Protein AF-A0A519XWV9-F1 (afdb_monomer)

Foldseek 3Di:
DPPDDQLLRLLLVLLVLLLVLLVQLLVDDDPSNVVSVVVNVVSVVSNVVSVLCVQLPPPVVCSVVSNVVVVVVVVVVPVLVVVLVVCCVVPPNSRSSVSVNVVSVVSNCCSPVVVVVVVD

pLDDT: mean 74.51, std 11.17, range [34.53, 89.94]

Secondary structure (DSSP, 8-state):
--TT--HHHHHHHHHHHHHHHHHHHHH--THHHHHHHHHHHHHHHTHHHHHHHHHHTT-GGGHHHHHHHHHHHHHHGGGHHHHHHHHHHHS-HHHHGGGHHHHHHHHHHIIIIITGGG--

Sequence (120 aa):
IPRFISQEKALQVSAVTGVLFALGALFTHGYTSVLFISLLGLANSLIFPAIWPLAIEGLGRFTKLGSSLLIMAIAGGAVLPPLYGLLADHSSPQHAYWLVIPCYLFLLYYGTVGHKARRA

Nearest PDB structures (foldseek):
  6jx6-assembly1_C  TM=3.873E-01  e=3.839E+00  Homo sapiens

Solvent-accessible surface area (backbone atoms only — not comparable to full-atom values): 6465 Å² total; per-residue (Å²): 129,84,89,82,67,58,45,51,56,48,28,35,51,24,22,55,50,31,44,52,26,49,52,46,25,58,78,36,76,66,74,59,18,56,50,28,52,55,52,31,52,60,27,53,65,46,37,62,76,22,48,54,57,64,71,35,57,91,42,72,93,43,32,68,58,46,53,52,49,54,54,52,51,55,63,64,49,65,59,52,60,61,54,39,49,56,38,29,75,77,36,61,66,54,60,31,47,61,65,51,46,61,54,32,49,50,49,32,45,44,39,60,53,54,57,56,70,71,76,110

Structure (mmCIF, N/CA/C/O backbone):
data_AF-A0A519XWV9-F1
#
_entry.id   AF-A0A519XWV9-F1
#
loop_
_atom_site.group_PDB
_atom_site.id
_atom_site.type_symbol
_atom_site.label_atom_id
_atom_site.label_alt_id
_atom_site.label_comp_id
_atom_site.label_asym_id
_atom_site.label_entity_id
_atom_site.label_seq_id
_atom_site.pdbx_PDB_ins_code
_atom_site.Cartn_x
_atom_site.Cartn_y
_atom_site.Cartn_z
_atom_site.occupancy
_atom_site.B_iso_or_equiv
_atom_site.auth_seq_id
_atom_site.auth_comp_id
_atom_site.auth_asym_id
_atom_site.auth_atom_id
_atom_site.pdbx_PDB_model_num
ATOM 1 N N . ILE A 1 1 ? -7.384 16.531 14.455 1.00 42.66 1 ILE A N 1
ATOM 2 C CA . ILE A 1 1 ? -7.894 15.568 13.448 1.00 42.66 1 ILE A CA 1
ATOM 3 C C . ILE A 1 1 ? -8.385 16.392 12.262 1.00 42.66 1 ILE A C 1
ATOM 5 O O . ILE A 1 1 ? -9.391 17.078 12.432 1.00 42.66 1 ILE A O 1
ATOM 9 N N . PRO A 1 2 ? -7.677 16.463 11.122 1.00 44.84 2 PRO A N 1
ATOM 10 C CA . PRO A 1 2 ? -8.222 17.173 9.973 1.00 44.84 2 PRO A CA 1
ATOM 11 C C . PRO A 1 2 ? -9.506 16.461 9.521 1.00 44.84 2 PRO A C 1
ATOM 13 O O . PRO A 1 2 ? -9.507 15.271 9.231 1.00 44.84 2 PRO A O 1
ATOM 16 N N . ARG A 1 3 ? -10.609 17.215 9.537 1.00 49.41 3 ARG A N 1
ATOM 17 C CA . ARG A 1 3 ? -12.013 16.798 9.368 1.00 49.41 3 ARG A CA 1
ATOM 18 C C . ARG A 1 3 ? -12.452 16.548 7.914 1.00 49.41 3 ARG A C 1
ATOM 20 O O . ARG A 1 3 ? -13.648 16.450 7.671 1.00 49.41 3 ARG A O 1
ATOM 27 N N . PHE A 1 4 ? -11.536 16.495 6.947 1.00 52.75 4 PHE A N 1
ATOM 28 C CA . PHE A 1 4 ? -11.917 16.641 5.535 1.00 52.75 4 PHE A CA 1
ATOM 29 C C . PHE A 1 4 ? -11.867 15.362 4.690 1.00 52.75 4 PHE A C 1
ATOM 31 O O . PHE A 1 4 ? -12.538 15.318 3.663 1.00 52.75 4 PHE A O 1
ATOM 38 N N . ILE A 1 5 ? -11.151 14.306 5.097 1.00 55.16 5 ILE A N 1
ATOM 39 C CA . ILE A 1 5 ? -11.067 13.062 4.310 1.00 55.16 5 ILE A CA 1
ATOM 40 C C . ILE A 1 5 ? -11.100 11.853 5.253 1.00 55.16 5 ILE A C 1
ATOM 42 O O . ILE A 1 5 ? -10.212 11.697 6.087 1.00 55.16 5 ILE A O 1
ATOM 46 N N . SER A 1 6 ? -12.120 10.994 5.123 1.00 68.00 6 SER A N 1
ATOM 47 C CA . SER A 1 6 ? -12.148 9.685 5.796 1.00 68.00 6 SER A CA 1
ATOM 48 C C . SER A 1 6 ? -10.912 8.881 5.405 1.00 68.00 6 SER A C 1
ATOM 50 O O . SER A 1 6 ? -10.575 8.814 4.222 1.00 68.00 6 SER A O 1
ATOM 52 N N . GLN A 1 7 ? -10.265 8.235 6.375 1.00 67.56 7 GLN A N 1
ATOM 53 C CA . GLN A 1 7 ? -9.074 7.410 6.140 1.00 67.56 7 GLN A CA 1
ATOM 54 C C . GLN A 1 7 ? -9.286 6.342 5.067 1.00 67.56 7 GLN A C 1
ATOM 56 O O . GLN A 1 7 ? -8.396 6.078 4.265 1.00 67.56 7 GLN A O 1
ATOM 61 N N . GLU A 1 8 ? -10.501 5.809 4.988 1.00 70.50 8 GLU A N 1
ATOM 62 C CA . GLU A 1 8 ? -10.930 4.885 3.941 1.00 70.50 8 GLU A CA 1
ATOM 63 C C . GLU A 1 8 ? -10.819 5.508 2.548 1.00 70.50 8 GLU A C 1
ATOM 65 O O . GLU A 1 8 ? -10.243 4.914 1.642 1.00 70.50 8 GLU A O 1
ATOM 70 N N . LYS A 1 9 ? -11.332 6.734 2.376 1.00 70.00 9 LYS A N 1
ATOM 71 C CA . LYS A 1 9 ? -11.274 7.456 1.101 1.00 70.00 9 LYS A CA 1
ATOM 72 C C . LYS A 1 9 ? -9.838 7.825 0.751 1.00 70.00 9 LYS A C 1
ATOM 74 O O . LYS A 1 9 ? -9.464 7.720 -0.409 1.00 70.00 9 LYS A O 1
ATOM 79 N N . ALA A 1 10 ? -9.025 8.208 1.737 1.00 72.75 10 ALA A N 1
ATOM 80 C CA . ALA A 1 10 ? -7.602 8.471 1.524 1.00 72.75 10 ALA A CA 1
ATOM 81 C C . ALA A 1 10 ? -6.864 7.213 1.031 1.00 72.75 10 ALA A C 1
ATOM 83 O O . ALA A 1 10 ? -6.093 7.293 0.074 1.00 72.75 10 ALA A O 1
ATOM 84 N N . LEU A 1 11 ? -7.149 6.047 1.622 1.00 75.00 11 LEU A N 1
ATOM 85 C CA . LEU A 1 11 ? -6.570 4.768 1.209 1.00 75.00 11 LEU A CA 1
ATOM 86 C C . LEU A 1 11 ? -7.054 4.347 -0.186 1.00 75.00 11 LEU A C 1
ATOM 88 O O . LEU A 1 11 ? -6.237 3.965 -1.018 1.00 75.00 11 LEU A O 1
ATOM 92 N N . GLN A 1 12 ? -8.355 4.468 -0.470 1.00 76.06 12 GLN A N 1
ATOM 93 C CA . GLN A 1 12 ? -8.932 4.159 -1.783 1.00 76.06 12 GLN A CA 1
ATOM 94 C C . GLN A 1 12 ? -8.346 5.049 -2.883 1.00 76.06 12 GLN A C 1
ATOM 96 O O . GLN A 1 12 ? -7.916 4.536 -3.913 1.00 76.06 12 GLN A O 1
ATOM 101 N N . VAL A 1 13 ? -8.276 6.366 -2.662 1.00 79.38 13 VAL A N 1
ATOM 102 C CA . VAL A 1 13 ? -7.690 7.310 -3.626 1.00 79.38 13 VAL A CA 1
ATOM 103 C C . VAL A 1 13 ? -6.217 6.987 -3.862 1.00 79.38 13 VAL A C 1
ATOM 105 O O . VAL A 1 13 ? -5.786 6.951 -5.011 1.00 79.38 13 VAL A O 1
ATOM 108 N N . SER A 1 14 ? -5.461 6.689 -2.804 1.00 79.50 14 SER A N 1
ATOM 109 C CA . SER A 1 14 ? -4.041 6.332 -2.917 1.00 79.50 14 SER A CA 1
ATOM 110 C C . SER A 1 14 ? -3.839 5.004 -3.644 1.00 79.50 14 SER A C 1
ATOM 112 O O . SER A 1 14 ? -2.948 4.901 -4.481 1.00 79.50 14 SER A O 1
ATOM 114 N N . ALA A 1 15 ? -4.691 4.007 -3.394 1.00 78.50 15 ALA A N 1
ATOM 115 C CA . ALA A 1 15 ? -4.628 2.714 -4.066 1.00 78.50 15 ALA A CA 1
ATOM 116 C C . ALA A 1 15 ? -5.007 2.816 -5.553 1.00 78.50 15 ALA A C 1
ATOM 118 O O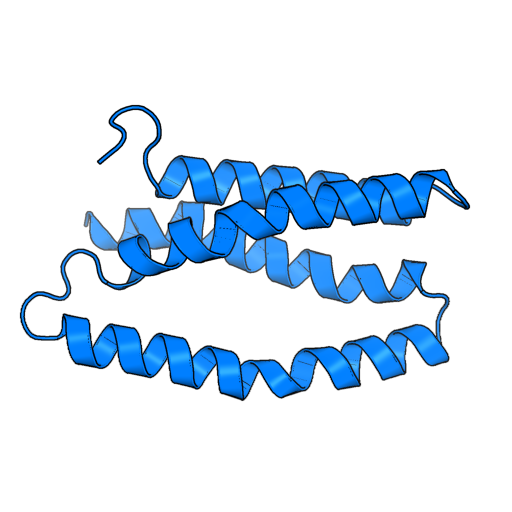 . ALA A 1 15 ? -4.279 2.302 -6.397 1.00 78.50 15 ALA A O 1
ATOM 119 N N . VAL A 1 16 ? -6.085 3.532 -5.897 1.00 80.56 16 VAL A N 1
ATOM 120 C CA . VAL A 1 16 ? -6.494 3.774 -7.296 1.00 80.56 16 VAL A CA 1
ATOM 121 C C . VAL A 1 16 ? -5.412 4.544 -8.051 1.00 80.56 16 VAL A C 1
ATOM 123 O O . VAL A 1 16 ? -5.019 4.155 -9.150 1.00 80.56 16 VAL A O 1
ATOM 126 N N . THR A 1 17 ? -4.899 5.613 -7.442 1.00 80.94 17 THR A N 1
ATOM 127 C CA . THR A 1 17 ? -3.829 6.436 -8.019 1.00 80.94 17 THR A CA 1
ATOM 128 C C . THR A 1 17 ? -2.538 5.623 -8.166 1.00 80.94 17 THR A C 1
ATOM 130 O O . THR A 1 17 ? -1.860 5.728 -9.185 1.00 80.94 17 THR A O 1
ATOM 133 N N . GLY A 1 18 ? -2.235 4.747 -7.203 1.00 80.19 18 GLY A N 1
ATOM 134 C CA . GLY A 1 18 ? -1.102 3.826 -7.251 1.00 80.19 18 GLY A CA 1
ATOM 135 C C . GLY A 1 18 ? -1.191 2.815 -8.395 1.00 80.19 18 GLY A C 1
ATOM 136 O O . GLY A 1 18 ? -0.225 2.642 -9.134 1.00 80.19 18 GLY A O 1
ATOM 137 N N . VAL A 1 19 ? -2.364 2.208 -8.612 1.00 79.88 19 VAL A N 1
ATOM 138 C CA . VAL A 1 19 ? -2.599 1.314 -9.762 1.00 79.88 19 VAL A CA 1
ATOM 139 C C . VAL A 1 19 ? -2.474 2.076 -11.083 1.00 79.88 19 VAL A C 1
ATOM 141 O O . VAL A 1 19 ? -1.812 1.594 -11.999 1.00 79.88 19 VAL A O 1
ATOM 144 N N . LEU A 1 20 ? -3.056 3.276 -11.183 1.00 81.94 20 LEU A N 1
ATOM 145 C CA . LEU A 1 20 ? -2.966 4.113 -12.385 1.00 81.94 20 LEU A CA 1
ATOM 146 C C . LEU A 1 20 ? -1.518 4.487 -12.721 1.00 81.94 20 LEU A C 1
ATOM 148 O O . LEU A 1 20 ? -1.114 4.369 -13.877 1.00 81.94 20 LEU A O 1
ATOM 152 N N . PHE A 1 21 ? -0.722 4.893 -11.730 1.00 80.94 21 PHE A N 1
ATOM 153 C CA . PHE A 1 21 ? 0.690 5.212 -11.943 1.00 80.94 21 PHE A CA 1
ATOM 154 C C . PHE A 1 21 ? 1.546 3.974 -12.218 1.00 80.94 21 PHE A C 1
ATOM 156 O O . PHE A 1 21 ? 2.455 4.064 -13.039 1.00 80.94 21 PHE A O 1
ATOM 163 N N . ALA A 1 22 ? 1.247 2.819 -11.616 1.00 78.12 22 ALA A N 1
ATOM 164 C CA . ALA A 1 22 ? 1.934 1.563 -11.926 1.00 78.12 22 ALA A CA 1
ATOM 165 C C . ALA A 1 22 ? 1.660 1.104 -13.370 1.00 78.12 22 ALA A C 1
ATOM 167 O O . ALA A 1 22 ? 2.590 0.741 -14.089 1.00 78.12 22 ALA A O 1
ATOM 168 N N . LEU A 1 23 ? 0.405 1.189 -13.828 1.00 78.31 23 LEU A N 1
ATOM 169 C CA . LEU A 1 23 ? 0.044 0.932 -15.226 1.00 78.31 23 LEU A CA 1
ATOM 170 C C . LEU A 1 23 ? 0.703 1.955 -16.163 1.00 78.31 23 LEU A C 1
ATOM 172 O O . LEU A 1 23 ? 1.270 1.573 -17.183 1.00 78.31 23 LEU A O 1
ATOM 176 N N . GLY A 1 24 ? 0.707 3.239 -15.795 1.00 75.88 24 GLY A N 1
ATOM 177 C CA . GLY A 1 24 ? 1.426 4.282 -16.531 1.00 75.88 24 GLY A CA 1
ATOM 178 C C . GLY A 1 24 ? 2.924 3.987 -16.652 1.00 75.88 24 GLY A C 1
ATOM 179 O O . GLY A 1 24 ? 3.482 4.067 -17.742 1.00 75.88 24 GLY A O 1
ATOM 180 N N . ALA A 1 25 ? 3.579 3.559 -15.573 1.00 75.00 25 ALA A N 1
ATOM 181 C CA . ALA A 1 25 ? 4.996 3.198 -15.587 1.00 75.00 25 ALA A CA 1
ATOM 182 C C . ALA A 1 25 ? 5.307 1.992 -16.498 1.00 75.00 25 ALA A C 1
ATOM 184 O O . ALA A 1 25 ? 6.392 1.955 -17.086 1.00 75.00 25 ALA A O 1
ATOM 185 N N . LEU A 1 26 ? 4.362 1.051 -16.641 1.00 72.50 26 LEU A N 1
ATOM 186 C CA . LEU A 1 26 ? 4.461 -0.119 -17.524 1.00 72.50 26 LEU A CA 1
ATOM 187 C C . LEU A 1 26 ? 4.283 0.228 -19.007 1.00 72.50 26 LEU A C 1
ATOM 189 O O . LEU A 1 26 ? 5.027 -0.284 -19.839 1.00 72.50 26 LEU A O 1
ATOM 193 N N . PHE A 1 27 ? 3.318 1.090 -19.342 1.00 74.00 27 PHE A N 1
ATOM 194 C CA . PHE A 1 27 ? 3.042 1.472 -20.734 1.00 74.00 27 PHE A CA 1
ATOM 195 C C . PHE A 1 27 ? 3.955 2.587 -21.262 1.00 74.00 27 PHE A C 1
ATOM 197 O O . PHE A 1 27 ? 4.055 2.761 -22.476 1.00 74.00 27 PHE A O 1
ATOM 204 N N . THR A 1 28 ? 4.622 3.347 -20.386 1.00 72.94 28 THR A N 1
ATOM 205 C CA . THR A 1 28 ? 5.490 4.462 -20.799 1.00 72.94 28 THR A CA 1
ATOM 206 C C . THR A 1 28 ? 6.969 4.094 -20.674 1.00 72.94 28 THR A C 1
ATOM 208 O O . THR A 1 28 ? 7.383 3.570 -19.646 1.00 72.94 28 THR A O 1
ATOM 211 N N . HIS A 1 29 ? 7.786 4.399 -21.691 1.00 68.12 29 HIS A N 1
ATOM 212 C CA . HIS A 1 29 ? 9.226 4.093 -21.722 1.00 68.12 29 HIS A CA 1
ATOM 213 C C . HIS A 1 29 ? 10.111 5.330 -21.495 1.00 68.12 29 HIS A C 1
ATOM 215 O O . HIS A 1 29 ? 9.782 6.436 -21.917 1.00 68.12 29 HIS A O 1
ATOM 221 N N . GLY A 1 30 ? 11.278 5.128 -20.872 1.00 70.69 30 GLY A N 1
ATOM 222 C CA . GLY A 1 30 ? 12.290 6.172 -20.674 1.00 70.69 30 GLY A CA 1
ATOM 223 C C . GLY A 1 30 ? 12.003 7.102 -19.488 1.00 70.69 30 GLY A C 1
ATOM 224 O O . GLY A 1 30 ? 11.530 6.668 -18.439 1.00 70.69 30 GLY A O 1
ATOM 225 N N . TYR A 1 31 ? 12.303 8.395 -19.643 1.00 74.81 31 TYR A N 1
ATOM 226 C CA . TYR A 1 31 ? 12.225 9.406 -18.572 1.00 74.81 31 TYR A CA 1
ATOM 227 C C . TYR A 1 31 ? 10.817 9.591 -17.983 1.00 74.81 31 TYR A C 1
ATOM 229 O O . TYR A 1 31 ? 10.659 9.920 -16.808 1.00 74.81 31 TYR A O 1
ATOM 237 N N . THR A 1 32 ? 9.782 9.350 -18.783 1.00 74.75 32 THR A N 1
ATOM 238 C CA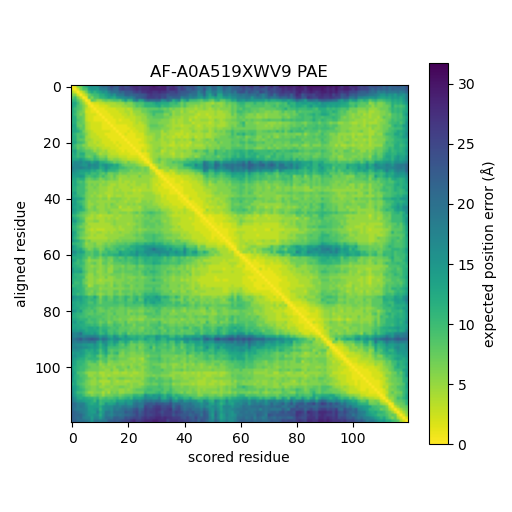 . THR A 1 32 ? 8.380 9.414 -18.353 1.00 74.75 32 THR A CA 1
ATOM 239 C C . THR A 1 32 ? 8.031 8.308 -17.359 1.00 74.75 32 THR A C 1
ATOM 241 O O . THR A 1 32 ? 7.312 8.579 -16.402 1.00 74.75 32 THR A O 1
ATOM 244 N N . SER A 1 33 ? 8.595 7.101 -17.504 1.00 75.56 33 SER A N 1
ATOM 245 C CA . SER A 1 33 ? 8.426 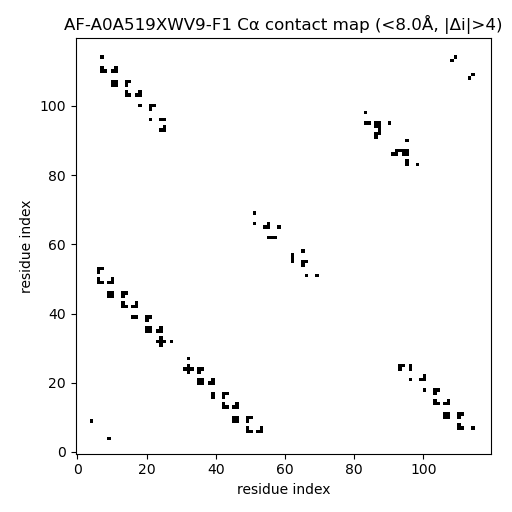6.010 -16.529 1.00 75.56 33 SER A CA 1
ATOM 246 C C . SER A 1 33 ? 8.974 6.410 -15.153 1.00 75.56 33 SER A C 1
ATOM 248 O O . SER A 1 33 ? 8.302 6.247 -14.140 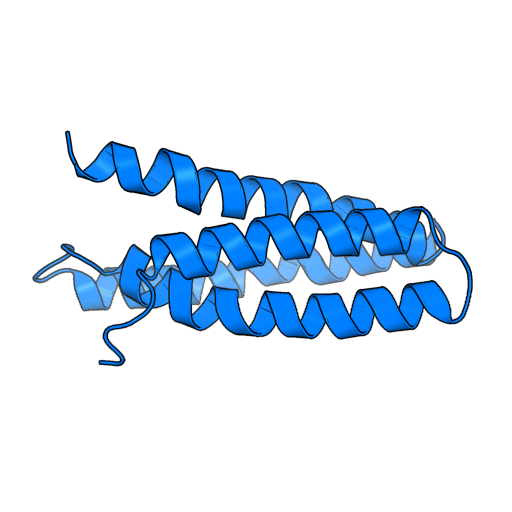1.00 75.56 33 SER A O 1
ATOM 250 N N . VAL A 1 34 ? 10.143 7.059 -15.113 1.00 76.94 34 VAL A N 1
ATOM 251 C CA . VAL A 1 34 ? 10.757 7.564 -13.868 1.00 76.94 34 VAL A CA 1
ATOM 252 C C . VAL A 1 34 ? 9.886 8.631 -13.193 1.00 76.94 34 VAL A C 1
ATOM 254 O O . VAL A 1 34 ? 9.759 8.661 -11.966 1.00 76.94 34 VAL A O 1
ATOM 257 N N . LEU A 1 35 ? 9.240 9.484 -13.990 1.00 82.81 35 LEU A N 1
ATOM 258 C CA . LEU A 1 35 ? 8.284 10.483 -13.508 1.00 82.81 35 LEU A CA 1
ATOM 259 C C . LEU A 1 35 ? 7.047 9.821 -12.882 1.00 82.81 35 LEU A C 1
ATOM 261 O O . LEU A 1 35 ? 6.648 10.195 -11.778 1.00 82.81 35 LEU A O 1
ATOM 265 N N . PHE A 1 36 ? 6.492 8.793 -13.529 1.00 79.88 36 PHE A N 1
ATOM 266 C CA . PHE A 1 36 ? 5.378 8.010 -12.983 1.00 79.88 36 PHE A CA 1
ATOM 267 C C . PHE A 1 36 ? 5.746 7.280 -11.691 1.00 79.88 36 PHE A C 1
ATOM 269 O O . PHE A 1 36 ? 4.950 7.266 -10.757 1.00 79.88 36 PHE A O 1
ATOM 276 N N . ILE A 1 37 ? 6.960 6.740 -11.590 1.00 79.19 37 ILE A N 1
ATOM 277 C CA . ILE A 1 37 ? 7.467 6.095 -10.370 1.00 79.19 37 ILE A CA 1
ATOM 278 C C . ILE A 1 37 ? 7.627 7.112 -9.233 1.00 79.19 37 ILE A C 1
ATOM 280 O O . ILE A 1 37 ? 7.303 6.835 -8.079 1.00 79.19 37 ILE A O 1
ATOM 284 N N . SER A 1 38 ? 8.082 8.322 -9.551 1.00 82.94 38 SER A N 1
ATOM 285 C CA . SER A 1 38 ? 8.208 9.399 -8.565 1.00 82.94 38 SER A CA 1
ATOM 286 C C . SER A 1 38 ? 6.831 9.837 -8.041 1.00 82.94 38 SER A C 1
ATOM 288 O O . SER A 1 38 ? 6.646 10.010 -6.835 1.00 82.94 38 SER A O 1
ATOM 290 N N . LEU A 1 39 ? 5.834 9.936 -8.929 1.00 82.00 39 LEU A N 1
ATOM 291 C CA . LEU A 1 39 ? 4.430 10.180 -8.571 1.00 82.00 39 LEU A CA 1
ATOM 292 C C . LEU A 1 39 ? 3.799 9.001 -7.806 1.00 82.00 39 LEU A C 1
ATOM 294 O O . LEU A 1 39 ? 2.988 9.217 -6.905 1.00 82.00 39 LEU A O 1
ATOM 298 N N . LEU A 1 40 ? 4.210 7.764 -8.095 1.00 82.25 40 LEU A N 1
ATOM 299 C CA . LEU A 1 40 ? 3.834 6.578 -7.322 1.00 82.25 40 LEU A CA 1
ATOM 300 C C . LEU A 1 40 ? 4.320 6.688 -5.869 1.00 82.25 40 LEU A C 1
ATOM 302 O O . LEU A 1 40 ? 3.581 6.352 -4.945 1.00 82.25 40 LEU A O 1
ATOM 306 N N . GLY A 1 41 ? 5.526 7.223 -5.651 1.00 80.75 41 GLY A N 1
ATOM 307 C CA . GLY A 1 41 ? 6.042 7.519 -4.312 1.00 80.75 41 GLY A CA 1
ATOM 308 C C . GLY A 1 41 ? 5.146 8.486 -3.529 1.00 80.75 41 GLY A C 1
ATOM 309 O O . GLY A 1 41 ? 4.908 8.281 -2.335 1.00 80.75 41 GLY A O 1
ATOM 310 N N . LEU A 1 42 ? 4.572 9.486 -4.208 1.00 80.25 42 LEU A N 1
ATOM 311 C CA . LEU A 1 42 ? 3.598 10.406 -3.612 1.00 80.25 42 LEU A CA 1
ATOM 312 C C . LEU A 1 42 ? 2.321 9.668 -3.176 1.00 80.25 42 LEU A C 1
ATOM 314 O O . LEU A 1 42 ? 1.839 9.882 -2.063 1.00 80.25 42 LEU A O 1
ATOM 318 N N . ALA A 1 43 ? 1.805 8.768 -4.018 1.00 79.56 43 ALA A N 1
ATOM 319 C CA . ALA A 1 43 ? 0.645 7.943 -3.680 1.00 79.56 43 ALA A CA 1
ATOM 320 C C . ALA A 1 43 ? 0.932 7.018 -2.481 1.00 79.56 43 ALA A C 1
ATOM 322 O O . ALA A 1 43 ? 0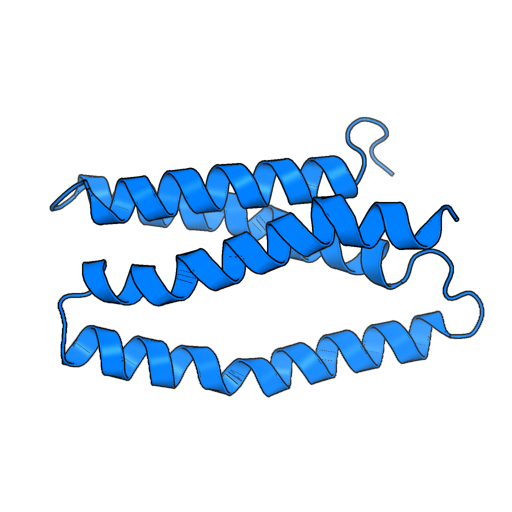.085 6.863 -1.601 1.00 79.56 43 ALA A O 1
ATOM 323 N N . ASN A 1 44 ? 2.145 6.465 -2.388 1.00 78.25 44 ASN A N 1
ATOM 324 C CA . ASN A 1 44 ? 2.534 5.568 -1.299 1.00 78.25 44 ASN A CA 1
ATOM 325 C C . ASN A 1 44 ? 2.641 6.274 0.068 1.00 78.25 44 ASN A C 1
ATOM 327 O O . ASN A 1 44 ? 2.331 5.675 1.099 1.00 78.25 44 ASN A O 1
ATOM 331 N N . SER A 1 45 ? 3.013 7.559 0.089 1.00 80.94 45 SER A N 1
ATOM 332 C CA . SER A 1 45 ? 3.125 8.370 1.316 1.00 80.94 45 SER A CA 1
ATOM 333 C C . SER A 1 45 ? 1.820 8.434 2.126 1.00 80.94 45 SER A C 1
ATOM 335 O O . SER A 1 45 ? 1.832 8.480 3.356 1.00 80.94 45 SER A O 1
ATOM 337 N N . LEU A 1 46 ? 0.675 8.378 1.444 1.00 78.00 46 LEU A N 1
ATOM 338 C CA . LEU A 1 46 ? -0.652 8.480 2.055 1.00 78.00 46 LEU A CA 1
ATOM 339 C C . LEU A 1 46 ? -1.174 7.142 2.606 1.00 78.00 46 LEU A C 1
ATOM 341 O O . LEU A 1 46 ? -2.070 7.137 3.449 1.00 78.00 46 LEU A O 1
ATOM 345 N N . ILE A 1 47 ? -0.611 6.009 2.176 1.00 80.50 47 ILE A N 1
ATOM 346 C CA . ILE A 1 47 ? -1.104 4.665 2.520 1.00 80.50 47 ILE A CA 1
ATOM 347 C C . ILE A 1 47 ? -0.805 4.330 3.978 1.00 80.50 47 ILE A C 1
ATOM 349 O O . ILE A 1 47 ? -1.693 3.904 4.712 1.00 80.50 47 ILE A O 1
ATOM 353 N N . PHE A 1 48 ? 0.430 4.561 4.419 1.00 79.94 48 PHE A N 1
ATOM 354 C CA . PHE A 1 48 ? 0.876 4.244 5.775 1.00 79.94 48 PHE A CA 1
ATOM 355 C C . PHE A 1 48 ? 0.086 4.984 6.878 1.00 79.94 48 PHE A C 1
ATOM 357 O O . PHE A 1 48 ? -0.420 4.322 7.788 1.00 79.94 48 PHE A O 1
ATOM 364 N N . PRO A 1 49 ? -0.115 6.319 6.812 1.00 78.06 49 PRO A N 1
ATOM 365 C CA . PRO A 1 49 ? -0.924 7.030 7.802 1.00 78.06 49 PRO A CA 1
ATOM 366 C C . PRO A 1 49 ? -2.427 6.743 7.681 1.00 78.06 49 PRO A C 1
ATOM 368 O O . PRO A 1 49 ? -3.152 6.981 8.645 1.00 78.06 49 PRO A O 1
ATOM 371 N N . ALA A 1 50 ? -2.912 6.252 6.534 1.00 81.06 50 ALA A N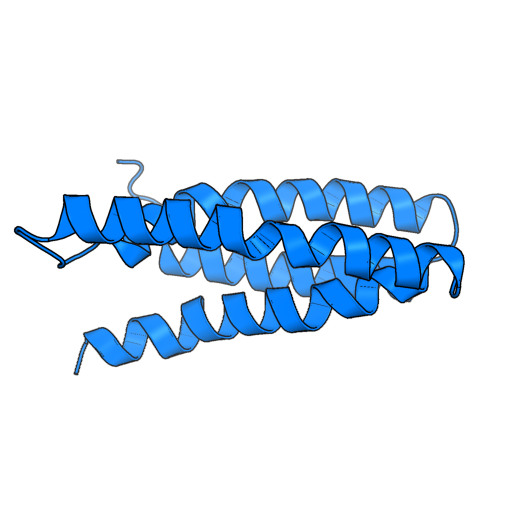 1
ATOM 372 C CA . ALA A 1 50 ? -4.310 5.867 6.349 1.00 81.06 50 ALA A CA 1
ATOM 373 C C . ALA A 1 50 ? -4.608 4.454 6.868 1.00 81.06 50 ALA A C 1
ATOM 375 O O . ALA A 1 50 ? -5.661 4.240 7.456 1.00 81.06 50 ALA A O 1
ATOM 376 N N . ILE A 1 51 ? -3.697 3.494 6.682 1.00 81.62 51 ILE A N 1
ATOM 377 C CA . ILE A 1 51 ? -3.924 2.096 7.072 1.00 81.62 51 ILE A CA 1
ATOM 378 C C . ILE A 1 51 ? -3.780 1.880 8.579 1.00 81.62 51 ILE A C 1
ATOM 380 O O . ILE A 1 51 ? -4.496 1.058 9.145 1.00 81.62 51 ILE A O 1
ATOM 384 N N . TRP A 1 52 ? -2.891 2.630 9.242 1.00 82.88 52 TRP A N 1
ATOM 385 C CA . TRP A 1 52 ? -2.619 2.443 10.669 1.00 82.88 52 TRP A CA 1
ATOM 386 C C . TRP A 1 52 ? -3.844 2.693 11.544 1.00 82.88 52 TRP A C 1
ATOM 388 O O . TRP A 1 52 ? -4.208 1.804 12.313 1.00 82.88 52 TRP A O 1
ATOM 398 N N . PRO A 1 53 ? -4.501 3.866 11.450 1.00 78.44 53 PRO A N 1
ATOM 399 C CA . PRO A 1 53 ? -5.630 4.154 12.314 1.00 78.44 53 PRO A CA 1
ATOM 400 C C . PRO A 1 53 ? -6.850 3.327 11.901 1.00 78.44 53 PRO A C 1
ATOM 402 O O . PRO A 1 53 ? -7.544 2.845 12.786 1.00 78.44 53 PRO A O 1
ATOM 405 N N . LEU A 1 54 ? -7.023 3.029 10.605 1.00 77.56 54 LEU A N 1
ATOM 406 C CA . LEU A 1 54 ? -8.049 2.107 10.103 1.00 77.56 54 LEU A CA 1
ATOM 407 C C . LEU A 1 54 ? -7.930 0.691 10.700 1.00 77.56 54 LEU A C 1
ATOM 409 O O . LEU A 1 54 ? -8.933 0.075 11.049 1.00 77.56 54 LEU A O 1
ATOM 413 N N . ALA A 1 55 ? -6.708 0.173 10.841 1.00 78.81 55 ALA A N 1
ATOM 414 C CA . ALA A 1 55 ? -6.460 -1.173 11.358 1.00 78.81 55 ALA A CA 1
ATOM 415 C C . ALA A 1 55 ? -6.610 -1.283 12.888 1.00 78.81 55 ALA A C 1
ATOM 417 O O . ALA A 1 55 ? -6.902 -2.364 13.404 1.00 78.81 55 ALA A O 1
ATOM 418 N N . ILE A 1 56 ? -6.417 -0.186 13.625 1.00 82.12 56 ILE A N 1
ATOM 419 C CA . ILE A 1 56 ? -6.559 -0.148 15.094 1.00 82.12 56 ILE A CA 1
ATOM 420 C C . ILE A 1 56 ? -7.916 0.407 15.555 1.00 82.12 56 ILE A C 1
ATOM 422 O O . ILE A 1 56 ? -8.249 0.323 16.743 1.00 82.12 56 ILE A O 1
ATOM 426 N N . GLU A 1 57 ? -8.705 0.981 14.647 1.00 77.06 57 GLU A N 1
ATOM 427 C CA . GLU A 1 57 ? -10.034 1.509 14.935 1.00 77.06 57 GLU A CA 1
ATOM 428 C C . GLU A 1 57 ? -10.928 0.392 15.496 1.00 77.06 57 GLU A C 1
ATOM 430 O O . GLU A 1 57 ? -10.999 -0.708 14.959 1.00 77.06 57 GLU A O 1
ATOM 435 N N . GLY A 1 58 ? -11.591 0.634 16.631 1.00 74.00 58 GLY A N 1
ATOM 436 C CA . GLY A 1 58 ? -12.486 -0.318 17.307 1.00 74.00 58 GLY A CA 1
ATOM 437 C C . GLY A 1 58 ? -11.837 -1.599 17.861 1.00 74.00 58 GLY A C 1
ATOM 438 O O . GLY A 1 58 ? -12.545 -2.579 18.082 1.00 74.00 58 GLY A O 1
ATOM 439 N N . LEU A 1 59 ? -10.518 -1.622 18.094 1.00 75.75 59 LEU A N 1
ATOM 440 C CA . LEU A 1 59 ? -9.844 -2.699 18.846 1.00 75.75 59 LEU A CA 1
ATOM 441 C C . LEU A 1 59 ? -9.914 -2.512 20.378 1.00 75.75 59 LEU A C 1
ATOM 443 O O . LEU A 1 59 ? -9.644 -3.449 21.133 1.00 75.75 59 LEU A O 1
ATOM 447 N N . GLY A 1 60 ? -10.296 -1.325 20.864 1.00 79.38 60 GLY A N 1
ATOM 448 C CA . GLY A 1 60 ? -10.500 -1.045 22.291 1.00 79.38 60 GLY A CA 1
ATOM 449 C C . GLY A 1 60 ? -9.259 -1.356 23.137 1.00 79.38 60 GLY A C 1
ATOM 450 O O . GLY A 1 60 ? -8.208 -0.743 22.960 1.00 79.38 60 GLY A O 1
ATOM 451 N N . ARG A 1 61 ? -9.350 -2.338 24.050 1.00 81.19 61 ARG A N 1
ATOM 452 C CA . ARG A 1 61 ? -8.206 -2.761 24.887 1.00 81.19 61 ARG A CA 1
ATOM 453 C C . ARG A 1 61 ? -7.059 -3.397 24.091 1.00 81.19 61 ARG A C 1
ATOM 455 O O . ARG A 1 61 ? -5.941 -3.474 24.590 1.00 81.19 61 ARG A O 1
ATOM 462 N N . PHE A 1 62 ? -7.330 -3.876 22.876 1.00 84.00 62 PHE A N 1
ATOM 463 C CA . PHE A 1 62 ? -6.372 -4.620 22.058 1.00 84.00 62 PHE A CA 1
ATOM 464 C C . PHE A 1 62 ? -5.577 -3.747 21.083 1.00 84.00 62 PHE A C 1
ATOM 466 O O . PHE A 1 62 ? -4.716 -4.270 20.383 1.00 84.00 62 PHE A O 1
ATOM 473 N N . THR A 1 63 ? -5.789 -2.428 21.055 1.00 85.62 63 THR A N 1
ATOM 474 C CA . THR A 1 63 ? -5.101 -1.490 20.143 1.00 85.62 63 THR A CA 1
ATOM 475 C C . THR A 1 63 ? -3.576 -1.624 20.203 1.00 85.62 63 THR A C 1
ATOM 477 O O . THR A 1 63 ? -2.921 -1.637 19.165 1.00 85.62 63 THR A O 1
ATOM 480 N N . LYS A 1 64 ? -2.995 -1.807 21.401 1.00 84.44 64 LYS A N 1
ATOM 481 C CA . LYS A 1 64 ? -1.548 -2.056 21.556 1.00 84.44 64 LYS A CA 1
ATOM 482 C C . LYS A 1 64 ? -1.090 -3.321 20.826 1.00 84.44 64 LYS A C 1
ATOM 484 O O . LYS A 1 64 ? -0.052 -3.297 20.176 1.00 84.44 64 LYS A O 1
ATOM 489 N N . LEU A 1 65 ? -1.874 -4.395 20.925 1.00 87.50 65 LEU A N 1
ATOM 490 C CA . LEU A 1 65 ? -1.563 -5.688 20.320 1.00 87.50 65 LEU A CA 1
ATOM 491 C C . LEU A 1 65 ? -1.748 -5.641 18.792 1.00 87.50 65 LEU A C 1
ATOM 493 O O . LEU A 1 65 ? -0.909 -6.149 18.051 1.00 87.50 65 LEU A O 1
ATOM 497 N N . GLY A 1 66 ? -2.782 -4.940 18.312 1.00 84.94 66 GLY A N 1
ATOM 498 C CA . GLY A 1 66 ? -2.983 -4.661 16.886 1.00 84.94 66 GLY A CA 1
ATOM 499 C C . GLY A 1 66 ? -1.825 -3.872 16.267 1.00 84.94 66 GLY A C 1
ATOM 500 O O . GLY A 1 66 ? -1.282 -4.281 15.243 1.00 84.94 66 GLY A O 1
ATOM 501 N N . SER A 1 67 ? -1.372 -2.801 16.930 1.00 86.38 67 SER A N 1
ATOM 502 C CA . SER A 1 67 ? -0.199 -2.029 16.495 1.00 86.38 67 SER A CA 1
ATOM 503 C C . SER A 1 67 ? 1.080 -2.866 16.449 1.00 86.38 67 SER A C 1
ATOM 505 O O . SER A 1 67 ? 1.849 -2.740 15.499 1.00 86.38 67 SER A O 1
ATOM 507 N N . SER A 1 68 ? 1.320 -3.742 17.432 1.00 89.50 68 SER A N 1
ATOM 508 C CA . SER A 1 68 ? 2.494 -4.625 17.392 1.00 89.50 68 SER A CA 1
ATOM 509 C C . SER A 1 68 ? 2.426 -5.637 16.247 1.00 89.50 68 SER A C 1
ATOM 511 O O . SER A 1 68 ? 3.439 -5.871 15.595 1.00 89.50 68 SER A O 1
ATOM 513 N N . LEU A 1 69 ? 1.242 -6.185 15.947 1.00 88.88 69 LEU A N 1
ATOM 514 C CA . LEU A 1 69 ? 1.063 -7.108 14.822 1.00 88.88 69 LEU A CA 1
ATOM 515 C C . LEU A 1 69 ? 1.292 -6.418 13.471 1.00 88.88 69 LEU A C 1
ATOM 517 O O . LEU A 1 69 ? 1.928 -7.005 12.600 1.00 88.88 69 LEU A O 1
ATOM 521 N N . LEU A 1 70 ? 0.846 -5.166 13.309 1.00 87.25 70 LEU A N 1
ATOM 522 C CA . LEU A 1 70 ? 1.130 -4.357 12.115 1.00 87.25 70 LEU A CA 1
ATOM 523 C C . LEU A 1 70 ? 2.639 -4.187 11.893 1.00 87.25 70 LEU A C 1
ATOM 525 O O . LEU A 1 70 ? 3.127 -4.382 10.782 1.00 87.25 70 LEU A O 1
ATOM 529 N N . ILE A 1 71 ? 3.395 -3.884 12.952 1.00 8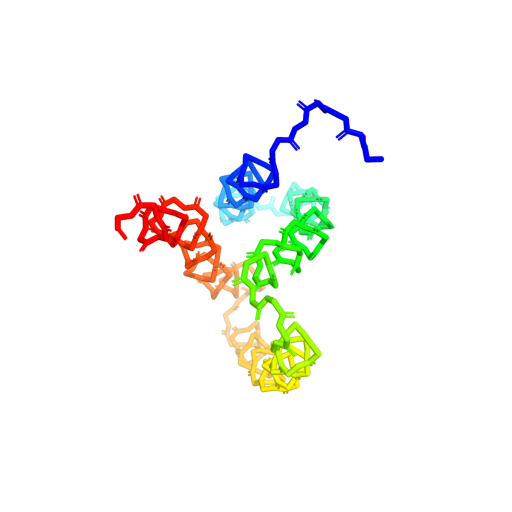9.19 71 ILE A N 1
ATOM 530 C CA . ILE A 1 71 ? 4.858 -3.748 12.866 1.00 89.19 71 ILE A CA 1
ATOM 531 C C . ILE A 1 71 ? 5.515 -5.091 12.519 1.00 89.19 71 ILE A C 1
ATOM 533 O O . ILE A 1 71 ? 6.401 -5.139 11.666 1.00 89.19 71 ILE A O 1
ATOM 537 N N . MET A 1 72 ? 5.061 -6.193 13.124 1.00 89.94 72 MET A N 1
ATOM 538 C CA . MET A 1 72 ? 5.563 -7.531 12.790 1.00 89.94 72 MET A CA 1
ATOM 539 C C . MET A 1 72 ? 5.265 -7.915 11.334 1.00 89.94 72 MET A C 1
ATOM 541 O O . MET A 1 72 ? 6.112 -8.519 10.678 1.00 89.94 72 MET A O 1
ATOM 545 N N . ALA A 1 73 ? 4.107 -7.521 10.798 1.00 86.44 73 ALA A N 1
ATOM 546 C CA . ALA A 1 73 ? 3.762 -7.751 9.398 1.00 86.44 73 ALA A CA 1
ATOM 547 C C . ALA A 1 73 ? 4.699 -6.998 8.435 1.00 86.44 73 ALA A C 1
ATOM 549 O O . ALA A 1 73 ? 5.072 -7.546 7.400 1.00 86.44 73 ALA A O 1
ATOM 550 N N . ILE A 1 74 ? 5.146 -5.786 8.790 1.00 85.19 74 ILE A N 1
ATOM 551 C CA . ILE A 1 74 ? 6.140 -5.041 7.995 1.00 85.19 74 ILE A CA 1
ATOM 552 C C . ILE A 1 74 ? 7.482 -5.773 7.974 1.00 85.19 74 ILE A C 1
ATOM 554 O O . ILE A 1 74 ? 8.089 -5.886 6.911 1.00 85.19 74 ILE A O 1
ATOM 558 N N . ALA A 1 75 ? 7.923 -6.316 9.113 1.00 85.94 75 ALA A N 1
ATOM 559 C CA . ALA A 1 75 ? 9.131 -7.139 9.165 1.00 85.94 75 ALA A CA 1
ATOM 560 C C . ALA A 1 75 ? 9.003 -8.392 8.275 1.00 85.94 75 ALA A C 1
ATOM 562 O O . ALA A 1 75 ? 9.945 -8.744 7.568 1.00 85.94 75 ALA A O 1
ATOM 563 N N . GLY A 1 76 ? 7.817 -9.012 8.231 1.00 79.50 76 GLY A N 1
ATOM 564 C CA . GLY A 1 76 ? 7.508 -10.098 7.291 1.00 79.50 76 GLY A CA 1
ATOM 565 C C . GLY A 1 76 ? 7.540 -9.672 5.815 1.00 79.50 76 GLY A C 1
ATOM 566 O O . GLY A 1 76 ? 7.850 -10.480 4.942 1.00 79.50 76 GLY A O 1
ATOM 567 N N . GLY A 1 77 ? 7.301 -8.390 5.528 1.00 78.12 77 GLY A N 1
ATOM 568 C CA . GLY A 1 77 ? 7.399 -7.795 4.193 1.00 78.12 77 GLY A CA 1
ATOM 569 C C . GLY A 1 77 ? 8.819 -7.734 3.617 1.00 78.12 77 GLY A C 1
ATOM 570 O O . GLY A 1 77 ? 8.968 -7.448 2.429 1.00 78.12 77 GLY A O 1
ATOM 571 N N . ALA A 1 78 ? 9.856 -8.060 4.397 1.00 82.12 78 ALA A N 1
ATOM 572 C CA . ALA A 1 78 ? 11.250 -8.119 3.943 1.00 82.12 78 ALA A CA 1
ATOM 573 C C . ALA A 1 78 ? 11.503 -9.139 2.813 1.00 82.12 78 ALA A C 1
ATOM 575 O O . ALA A 1 78 ? 12.568 -9.127 2.202 1.00 82.12 78 ALA A O 1
ATOM 576 N N . VAL A 1 79 ? 10.526 -9.996 2.507 1.00 81.88 79 VAL A N 1
ATOM 577 C CA . VAL A 1 79 ? 10.572 -10.945 1.386 1.00 81.88 79 VAL A CA 1
ATOM 578 C C . VAL A 1 79 ? 10.278 -10.273 0.035 1.00 81.88 79 VAL A C 1
ATOM 580 O O . VAL A 1 79 ? 10.752 -10.747 -0.996 1.00 81.88 79 VAL A O 1
ATOM 583 N N . LEU A 1 80 ? 9.545 -9.152 0.010 1.00 79.50 80 LEU A N 1
ATOM 584 C CA . LEU A 1 80 ? 9.188 -8.459 -1.237 1.00 79.50 80 LEU A CA 1
ATOM 585 C C . LEU A 1 80 ? 10.388 -7.804 -1.955 1.00 79.50 80 LEU A C 1
ATOM 587 O O . LEU A 1 80 ? 10.480 -7.973 -3.170 1.00 79.50 80 LEU A O 1
ATOM 591 N N . PRO A 1 81 ? 11.323 -7.097 -1.280 1.00 82.62 81 PRO A N 1
ATOM 592 C CA . PRO A 1 81 ? 12.463 -6.465 -1.953 1.00 82.62 81 PRO A CA 1
ATOM 593 C C . PRO A 1 81 ? 13.416 -7.445 -2.663 1.00 82.62 81 PRO A C 1
ATOM 595 O O . PRO A 1 81 ? 13.762 -7.171 -3.811 1.00 82.62 81 PRO A O 1
ATOM 598 N N . PRO A 1 82 ? 13.812 -8.594 -2.070 1.00 83.44 82 PRO A N 1
ATOM 599 C CA . PRO A 1 82 ? 14.600 -9.607 -2.775 1.00 83.44 82 PRO A CA 1
ATOM 600 C C . PRO A 1 82 ? 13.880 -10.158 -4.006 1.00 83.44 82 PRO A C 1
ATOM 602 O O . PRO A 1 82 ? 14.494 -10.337 -5.053 1.00 83.44 82 PRO A O 1
ATOM 605 N N . LEU A 1 83 ? 12.568 -10.393 -3.895 1.00 81.25 83 LEU A N 1
ATOM 606 C CA . LEU A 1 83 ? 11.756 -10.933 -4.985 1.00 81.25 83 LEU A CA 1
ATOM 607 C C . LEU A 1 83 ? 11.615 -9.924 -6.135 1.00 81.25 83 LEU A C 1
ATOM 609 O O . LEU A 1 83 ? 11.704 -10.301 -7.300 1.00 81.25 83 LEU A O 1
ATOM 613 N N . TYR A 1 84 ? 11.471 -8.636 -5.806 1.00 78.81 84 TYR A N 1
ATOM 614 C CA . TYR A 1 84 ? 11.514 -7.535 -6.770 1.00 78.81 84 TYR A CA 1
ATOM 615 C C . TYR A 1 84 ? 12.889 -7.410 -7.439 1.00 78.81 84 TYR A C 1
ATOM 617 O O . TYR A 1 84 ? 12.953 -7.264 -8.656 1.00 78.81 84 TYR A O 1
ATOM 625 N N . GLY A 1 85 ? 13.979 -7.495 -6.668 1.00 77.81 85 GLY A N 1
ATOM 626 C CA . GLY A 1 85 ? 15.348 -7.427 -7.188 1.00 77.81 85 GLY A CA 1
ATOM 627 C C . GLY A 1 85 ? 15.642 -8.546 -8.184 1.00 77.81 85 GLY A C 1
ATOM 628 O O . GLY A 1 85 ? 16.106 -8.282 -9.287 1.00 77.81 85 GLY A O 1
ATOM 629 N N . LEU A 1 86 ? 15.249 -9.777 -7.850 1.00 80.06 86 LEU A N 1
ATOM 630 C CA . LEU A 1 86 ? 15.420 -10.930 -8.734 1.00 80.06 86 LEU A CA 1
ATOM 631 C C . LEU A 1 86 ? 14.612 -10.778 -10.033 1.00 80.06 86 LEU A C 1
ATOM 633 O O . LEU A 1 86 ? 15.093 -11.109 -11.114 1.00 80.06 86 LEU A O 1
ATOM 637 N N . LEU A 1 87 ? 13.395 -10.230 -9.950 1.00 77.00 87 LEU A N 1
ATOM 638 C CA . LEU A 1 87 ? 12.596 -9.923 -11.138 1.00 77.00 87 LEU A CA 1
ATOM 639 C C . LEU A 1 87 ? 13.238 -8.825 -11.993 1.00 77.00 87 LEU A C 1
ATOM 641 O O . LEU A 1 87 ? 13.251 -8.964 -13.212 1.00 77.00 87 LEU A O 1
ATOM 645 N N . ALA A 1 88 ? 13.770 -7.772 -11.369 1.00 73.31 88 ALA A N 1
ATOM 646 C CA . ALA A 1 88 ? 14.399 -6.642 -12.050 1.00 73.31 88 ALA A CA 1
ATOM 647 C C . ALA A 1 88 ? 15.715 -7.021 -12.750 1.00 73.31 88 ALA A C 1
ATOM 649 O O . ALA A 1 88 ? 15.998 -6.492 -13.826 1.00 73.31 88 ALA A O 1
ATOM 650 N N . ASP A 1 89 ? 16.483 -7.949 -12.172 1.00 76.38 89 ASP A N 1
ATOM 651 C CA . ASP A 1 89 ? 17.734 -8.449 -12.752 1.00 76.38 89 ASP A CA 1
ATOM 652 C C . ASP A 1 89 ? 17.486 -9.335 -13.984 1.00 76.38 89 ASP A C 1
ATOM 654 O O . ASP A 1 89 ? 18.245 -9.290 -14.953 1.00 76.38 89 ASP A O 1
ATOM 658 N N . HIS A 1 90 ? 16.407 -10.125 -13.980 1.00 69.56 90 HIS A N 1
ATOM 659 C CA . HIS A 1 90 ? 16.067 -11.029 -15.086 1.00 69.56 90 HIS A CA 1
ATOM 660 C C . HIS A 1 90 ? 15.209 -10.376 -16.177 1.00 69.56 90 HIS A C 1
ATOM 662 O O . HIS A 1 90 ? 15.294 -10.751 -17.346 1.00 69.56 90 HIS A O 1
ATOM 668 N N . SER A 1 91 ? 14.339 -9.440 -15.805 1.00 61.41 91 SER A N 1
ATOM 669 C CA . SER A 1 91 ? 13.366 -8.794 -16.684 1.00 61.41 91 SER A CA 1
ATOM 670 C C . SER A 1 91 ? 13.389 -7.305 -16.367 1.00 61.41 91 SER A C 1
ATOM 672 O O . SER A 1 91 ? 13.020 -6.936 -15.262 1.00 61.41 91 SER A O 1
ATOM 674 N N . SER A 1 92 ? 13.840 -6.476 -17.318 1.00 68.81 92 SER A N 1
ATOM 675 C CA . SER A 1 92 ? 13.950 -5.002 -17.250 1.00 68.81 92 SER A CA 1
ATOM 676 C C . SER A 1 92 ? 13.128 -4.336 -16.128 1.00 68.81 92 SER A C 1
ATOM 678 O O . SER A 1 92 ? 11.951 -4.668 -16.005 1.00 68.81 92 SER A O 1
ATOM 680 N N . PRO A 1 93 ? 13.647 -3.329 -15.393 1.00 65.19 93 PRO A N 1
ATOM 681 C CA . PRO A 1 93 ? 13.003 -2.720 -14.218 1.00 65.19 93 PRO A CA 1
ATOM 682 C C . PRO A 1 93 ? 11.505 -2.389 -14.357 1.00 65.19 93 PRO A C 1
ATOM 684 O O . PRO A 1 93 ? 10.776 -2.380 -13.371 1.00 65.19 93 PRO A O 1
ATOM 687 N N . GLN A 1 94 ? 11.023 -2.144 -15.579 1.00 65.56 94 GLN A N 1
ATOM 688 C CA . GLN A 1 94 ? 9.599 -1.993 -15.886 1.00 65.56 94 GLN A CA 1
ATOM 689 C C . GLN A 1 94 ? 8.760 -3.247 -15.593 1.00 65.56 94 GLN A C 1
ATOM 691 O O . GLN A 1 94 ? 7.667 -3.131 -15.054 1.00 65.56 94 GLN A O 1
ATOM 696 N N . HIS A 1 95 ? 9.248 -4.448 -15.906 1.00 67.19 95 HIS A N 1
ATOM 697 C CA . HIS A 1 95 ? 8.546 -5.702 -15.621 1.00 67.19 95 HIS A CA 1
ATOM 698 C C . HIS A 1 95 ? 8.440 -5.977 -14.121 1.00 67.19 95 HIS A C 1
ATOM 700 O O . HIS A 1 95 ? 7.438 -6.532 -13.682 1.00 67.19 95 HIS A O 1
ATOM 706 N N . ALA A 1 96 ? 9.401 -5.521 -13.315 1.00 68.81 96 ALA A N 1
ATOM 707 C CA . ALA A 1 96 ? 9.337 -5.661 -11.863 1.00 68.81 96 ALA A CA 1
ATOM 708 C C . ALA A 1 96 ? 8.125 -4.921 -11.244 1.00 68.81 96 ALA A C 1
ATOM 710 O O . ALA A 1 96 ? 7.616 -5.335 -10.199 1.00 68.81 96 ALA A O 1
ATOM 711 N N . TYR A 1 97 ? 7.569 -3.903 -11.922 1.00 70.44 97 TYR A N 1
ATOM 712 C CA .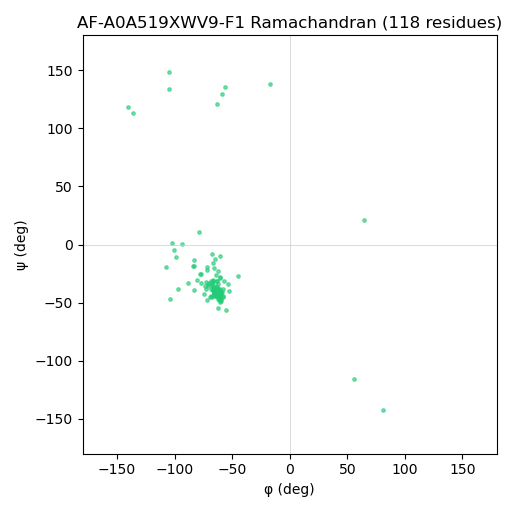 TYR A 1 97 ? 6.330 -3.230 -11.499 1.00 70.44 97 TYR A CA 1
ATOM 713 C C . TYR A 1 97 ? 5.077 -4.111 -11.567 1.00 70.44 97 TYR A C 1
ATOM 715 O O . TYR A 1 97 ? 4.090 -3.799 -10.896 1.00 70.44 97 TYR A O 1
ATOM 723 N N . TRP A 1 98 ? 5.108 -5.245 -12.276 1.00 71.50 98 TRP A N 1
ATOM 724 C CA . TRP A 1 98 ? 4.022 -6.227 -12.209 1.00 71.50 98 TRP A CA 1
ATOM 725 C C . TRP A 1 98 ? 3.818 -6.791 -10.805 1.00 71.50 98 TRP A C 1
ATOM 727 O O . TRP A 1 98 ? 2.692 -7.135 -10.466 1.00 71.50 98 TRP A O 1
ATOM 737 N N . LEU A 1 99 ? 4.865 -6.840 -9.973 1.00 74.19 99 LEU A N 1
ATOM 738 C CA . LEU A 1 99 ? 4.765 -7.271 -8.575 1.00 74.19 99 LEU A CA 1
ATOM 739 C C . LEU A 1 99 ? 3.936 -6.288 -7.734 1.00 74.19 99 LEU A C 1
ATOM 741 O O . LEU A 1 99 ? 3.252 -6.668 -6.789 1.00 74.19 99 LEU A O 1
ATOM 745 N N . VAL A 1 100 ? 3.992 -5.010 -8.093 1.00 75.25 100 VAL A N 1
ATOM 746 C CA . VAL A 1 100 ? 3.418 -3.909 -7.322 1.00 75.25 100 VAL A CA 1
ATOM 747 C C . VAL A 1 100 ? 1.906 -3.787 -7.569 1.00 75.25 100 VAL A C 1
ATOM 749 O O . VAL A 1 100 ? 1.156 -3.444 -6.655 1.00 75.25 100 VAL A O 1
ATOM 752 N N . ILE A 1 101 ? 1.430 -4.156 -8.764 1.00 76.50 101 ILE A N 1
ATOM 753 C CA . ILE A 1 101 ? 0.000 -4.174 -9.124 1.00 76.50 101 ILE A CA 1
ATOM 754 C C . ILE A 1 101 ? -0.856 -5.021 -8.165 1.00 76.50 101 ILE A C 1
ATOM 756 O O . ILE A 1 101 ? -1.798 -4.462 -7.597 1.00 76.50 101 ILE A O 1
ATOM 760 N N . PRO A 1 102 ? -0.586 -6.325 -7.939 1.00 80.31 102 PRO A N 1
ATOM 761 C CA . PRO A 1 102 ? -1.390 -7.142 -7.036 1.00 80.31 102 PRO A CA 1
ATOM 762 C C . PRO A 1 102 ? -1.326 -6.635 -5.591 1.00 80.31 102 PRO A C 1
ATOM 764 O O . PRO A 1 102 ? -2.335 -6.705 -4.894 1.00 80.31 102 PRO A O 1
ATOM 767 N N . CYS A 1 103 ? -0.206 -6.047 -5.150 1.00 78.94 103 CYS A N 1
ATOM 768 C CA . CYS A 1 103 ? -0.109 -5.409 -3.833 1.00 78.94 103 CYS A CA 1
ATOM 769 C C . CYS A 1 103 ? -1.070 -4.217 -3.697 1.00 78.94 103 CYS A C 1
ATOM 771 O O . CYS A 1 103 ? -1.813 -4.132 -2.717 1.00 78.94 103 CYS A O 1
ATOM 773 N N . TYR A 1 104 ? -1.109 -3.322 -4.689 1.00 75.56 104 TYR A N 1
ATOM 774 C CA . TYR A 1 104 ? -2.059 -2.205 -4.698 1.00 75.56 104 TYR A CA 1
ATOM 775 C C . TYR A 1 104 ? -3.512 -2.666 -4.838 1.00 75.56 104 TYR A C 1
ATOM 777 O O . TYR A 1 104 ? -4.398 -2.087 -4.211 1.00 75.56 104 TYR A O 1
ATOM 785 N N . LEU A 1 105 ? -3.766 -3.728 -5.603 1.00 78.38 105 LEU A N 1
ATOM 786 C CA . LEU A 1 105 ? -5.083 -4.362 -5.703 1.00 78.38 105 LEU A CA 1
ATOM 787 C C . LEU A 1 105 ? -5.541 -4.919 -4.349 1.00 78.38 105 LEU A C 1
ATOM 789 O O . LEU A 1 105 ? -6.701 -4.749 -3.977 1.00 78.38 105 LEU A O 1
ATOM 793 N N . PHE A 1 106 ? -4.628 -5.515 -3.579 1.00 78.31 106 PHE A N 1
ATOM 794 C CA . PHE A 1 106 ? -4.907 -5.996 -2.226 1.00 78.31 106 PHE A CA 1
ATOM 795 C C . PHE A 1 106 ? -5.207 -4.841 -1.258 1.00 78.31 106 PHE A C 1
ATOM 797 O O . PHE A 1 106 ? -6.143 -4.926 -0.462 1.00 78.31 106 PHE A O 1
ATOM 804 N N . LEU A 1 107 ? -4.474 -3.726 -1.362 1.00 76.25 107 LEU A N 1
ATOM 805 C CA . LEU A 1 107 ? -4.764 -2.498 -0.608 1.00 76.25 107 LEU A CA 1
ATOM 806 C C . LEU A 1 107 ? -6.124 -1.899 -0.987 1.00 76.25 107 LEU A C 1
ATOM 808 O O . LEU A 1 107 ? -6.870 -1.452 -0.115 1.00 76.25 107 LEU A O 1
ATOM 812 N N . LEU A 1 108 ? -6.474 -1.927 -2.273 1.00 75.00 108 LEU A N 1
ATOM 813 C CA . LEU A 1 108 ? -7.769 -1.475 -2.773 1.00 75.00 108 LEU A CA 1
ATOM 814 C C . LEU A 1 108 ? -8.906 -2.373 -2.269 1.00 75.00 108 LEU A C 1
ATOM 816 O O . LEU A 1 108 ? -9.940 -1.868 -1.831 1.00 75.00 108 LEU A O 1
ATOM 820 N N . TYR A 1 109 ? -8.703 -3.692 -2.256 1.00 76.19 109 TYR A N 1
ATOM 821 C CA . TYR A 1 109 ? -9.626 -4.651 -1.650 1.00 76.19 109 TYR A CA 1
ATOM 822 C C . TYR A 1 109 ? -9.802 -4.390 -0.147 1.00 76.19 109 TYR A C 1
ATOM 824 O O . TYR A 1 109 ? -10.930 -4.310 0.340 1.00 76.19 109 TYR A O 1
ATOM 832 N N . TYR A 1 110 ? -8.711 -4.163 0.590 1.00 71.94 110 TYR A N 1
ATOM 833 C CA . TYR A 1 110 ? -8.771 -3.829 2.015 1.00 71.94 110 TYR A CA 1
ATOM 834 C C . TYR A 1 110 ? -9.530 -2.514 2.266 1.00 71.94 110 TYR A C 1
ATOM 836 O O . TYR A 1 110 ? -10.389 -2.449 3.146 1.00 71.94 110 TYR A O 1
ATOM 844 N N . GLY A 1 111 ? -9.292 -1.492 1.439 1.00 67.00 111 GLY A N 1
ATOM 845 C CA . GLY A 1 111 ? -9.978 -0.202 1.524 1.00 67.00 111 GLY A CA 1
ATOM 846 C C . GLY A 1 111 ? -11.450 -0.215 1.092 1.00 67.00 111 GLY A C 1
ATOM 847 O O . GLY A 1 111 ? -12.197 0.671 1.499 1.00 67.00 111 GLY A O 1
ATOM 848 N N . THR A 1 112 ? -11.896 -1.183 0.283 1.00 65.00 112 THR A N 1
ATOM 849 C CA . THR A 1 112 ? -13.280 -1.257 -0.239 1.00 65.00 112 THR A CA 1
ATOM 850 C C . THR A 1 112 ? -14.136 -2.313 0.463 1.00 65.00 112 THR A C 1
ATOM 852 O O . THR A 1 112 ? -15.267 -2.028 0.862 1.00 65.00 112 THR A O 1
ATOM 855 N N . VAL A 1 113 ? -13.606 -3.524 0.639 1.00 57.12 113 VAL A N 1
ATOM 856 C CA . VAL A 1 113 ? -14.310 -4.683 1.209 1.00 57.12 113 VAL A CA 1
ATOM 857 C C . VAL A 1 113 ? -14.002 -4.841 2.699 1.00 57.12 113 VAL A C 1
ATOM 859 O O . VAL A 1 113 ? -14.913 -5.111 3.485 1.00 57.12 113 VAL A O 1
ATOM 862 N N . GLY A 1 114 ? -12.758 -4.582 3.116 1.00 53.19 114 GLY A N 1
ATOM 863 C CA . GLY A 1 114 ? -12.335 -4.678 4.519 1.00 53.19 114 GLY A CA 1
ATOM 864 C C . GLY A 1 114 ? -13.072 -3.713 5.455 1.00 53.19 114 GLY A C 1
ATOM 865 O O . GLY A 1 114 ? -13.403 -4.084 6.579 1.0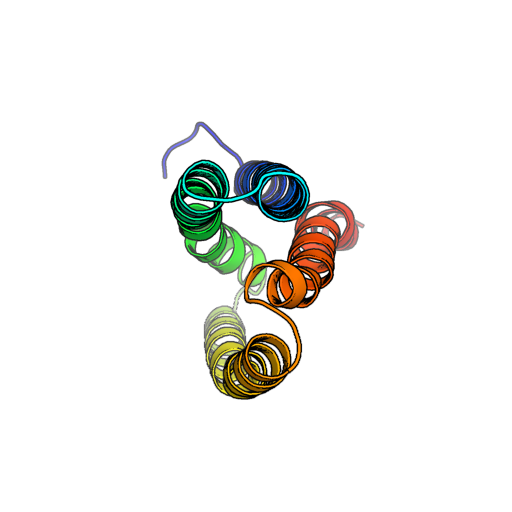0 53.19 114 GLY A O 1
ATOM 866 N N . HIS A 1 115 ? -13.425 -2.512 4.980 1.00 47.09 115 HIS A N 1
ATOM 867 C CA . HIS A 1 115 ? -14.212 -1.564 5.777 1.00 47.09 115 HIS A CA 1
ATOM 868 C C . HIS A 1 115 ? -15.691 -1.974 5.917 1.00 47.09 115 HIS A C 1
ATOM 870 O O . HIS A 1 115 ? -16.293 -1.796 6.976 1.00 47.09 115 HIS A O 1
ATOM 876 N N . LYS A 1 116 ? -16.294 -2.574 4.879 1.00 44.00 116 LYS A N 1
ATOM 877 C CA . LYS A 1 116 ? -17.702 -3.012 4.929 1.00 44.00 116 LYS A CA 1
ATOM 878 C C . LYS A 1 116 ? -17.918 -4.213 5.849 1.00 44.00 116 LYS A C 1
ATOM 880 O O . LYS A 1 116 ? -18.954 -4.273 6.505 1.00 44.00 116 LYS A O 1
ATOM 885 N N . ALA A 1 117 ? -16.942 -5.117 5.953 1.00 44.22 117 ALA A N 1
ATOM 886 C CA . ALA A 1 117 ? -17.022 -6.291 6.827 1.00 44.22 117 ALA A CA 1
ATOM 887 C C . ALA A 1 117 ? -17.074 -5.951 8.332 1.00 44.22 117 ALA A C 1
ATOM 889 O O . ALA A 1 117 ? -17.381 -6.821 9.137 1.00 44.22 117 ALA A O 1
ATOM 890 N N . ARG A 1 118 ? -16.794 -4.698 8.720 1.00 46.53 118 ARG A N 1
ATOM 891 C CA . ARG A 1 118 ? -16.816 -4.243 10.120 1.00 46.53 118 ARG A CA 1
ATOM 892 C C . ARG A 1 118 ? -18.083 -3.484 10.524 1.00 46.53 118 ARG A C 1
ATOM 894 O O . ARG A 1 118 ? -18.226 -3.123 11.687 1.00 46.53 118 ARG A O 1
ATOM 901 N N . ARG A 1 119 ? -18.981 -3.217 9.568 1.00 41.44 119 ARG A N 1
ATOM 902 C CA . ARG A 1 119 ? -20.267 -2.529 9.787 1.00 41.44 119 ARG A CA 1
ATOM 903 C C . ARG A 1 119 ? -21.479 -3.473 9.810 1.00 41.44 119 ARG A C 1
ATOM 905 O O . ARG A 1 119 ? -22.592 -2.965 9.929 1.00 41.44 119 ARG A O 1
ATOM 912 N N . ALA A 1 120 ? -21.269 -4.783 9.664 1.00 34.53 120 ALA A N 1
ATOM 913 C CA . ALA A 1 120 ? -22.301 -5.816 9.777 1.00 34.53 120 ALA A CA 1
ATOM 914 C C . ALA A 1 120 ? -22.252 -6.483 11.155 1.00 34.53 120 ALA A C 1
ATOM 916 O O . ALA A 1 120 ? -21.122 -6.691 11.654 1.00 34.53 120 ALA A O 1
#

Mean predicted aligned error: 8.73 Å

Radius of gyration: 16.08 Å; Cα contacts (8 Å, |Δi|>4): 94; chains: 1; bounding box: 40×28×47 Å